Protein AF-A0AA36ALY8-F1 (afdb_monomer_lite)

Radius of gyration: 21.88 Å; chains: 1; bounding box: 65×35×33 Å

Structure (mmCIF, N/CA/C/O backbone):
data_AF-A0AA36ALY8-F1
#
_entry.id   AF-A0AA36ALY8-F1
#
loop_
_atom_site.group_PDB
_atom_site.id
_atom_site.type_symbol
_atom_site.label_atom_id
_atom_site.label_alt_id
_atom_site.label_comp_id
_atom_site.label_asym_id
_atom_site.label_entity_id
_atom_site.label_seq_id
_atom_site.pdbx_PDB_ins_code
_atom_site.Cartn_x
_atom_site.Cartn_y
_atom_site.Cartn_z
_atom_site.occupancy
_atom_site.B_iso_or_equiv
_atom_site.auth_seq_id
_atom_site.auth_comp_id
_atom_site.auth_asym_id
_atom_site.auth_atom_id
_atom_site.pdbx_PDB_model_num
ATOM 1 N N . MET A 1 1 ? -6.230 10.054 -19.725 1.00 38.91 1 MET A N 1
ATOM 2 C CA . MET A 1 1 ? -5.736 8.681 -19.456 1.00 38.91 1 MET A CA 1
ATOM 3 C C . MET A 1 1 ? -5.563 8.526 -17.945 1.00 38.91 1 MET A C 1
ATOM 5 O O . MET A 1 1 ? -4.740 9.261 -17.413 1.00 38.91 1 MET A O 1
ATOM 9 N N . PRO A 1 2 ? -6.321 7.683 -17.213 1.00 47.50 2 PRO A N 1
ATOM 10 C CA . PRO A 1 2 ? -6.255 7.684 -15.752 1.00 47.50 2 PRO A CA 1
ATOM 11 C C . PRO A 1 2 ? -5.087 6.811 -15.270 1.00 47.50 2 PRO A C 1
ATOM 13 O O . PRO A 1 2 ? -5.216 5.597 -15.118 1.00 47.50 2 PRO A O 1
ATOM 16 N N . LEU A 1 3 ? -3.938 7.442 -15.027 1.00 52.59 3 LEU A N 1
ATOM 17 C CA . LEU A 1 3 ? -2.777 6.842 -14.351 1.00 52.59 3 LEU A CA 1
ATOM 18 C C . LEU A 1 3 ? -2.990 6.693 -12.829 1.00 52.59 3 LEU A C 1
ATOM 20 O O . LEU A 1 3 ? -2.210 6.024 -12.157 1.00 52.59 3 LEU A O 1
ATOM 24 N N . GLU A 1 4 ? -4.073 7.249 -12.283 1.00 55.59 4 GLU A N 1
ATOM 25 C CA . GLU A 1 4 ? -4.290 7.402 -10.837 1.00 55.59 4 GLU A CA 1
ATOM 26 C C . GLU A 1 4 ? -4.646 6.112 -10.084 1.00 55.59 4 GLU A C 1
ATOM 28 O O . GLU A 1 4 ? -4.661 6.106 -8.858 1.00 55.59 4 GLU A O 1
ATOM 33 N N . ARG A 1 5 ? -4.899 4.990 -10.769 1.00 64.75 5 ARG A N 1
ATOM 34 C CA . ARG A 1 5 ? -5.316 3.733 -10.109 1.00 64.75 5 ARG A CA 1
ATOM 35 C C . ARG A 1 5 ? -4.167 2.883 -9.563 1.00 64.75 5 ARG A C 1
ATOM 37 O O . ARG A 1 5 ? -4.424 1.880 -8.899 1.00 64.75 5 ARG A O 1
ATOM 44 N N . ARG A 1 6 ? -2.909 3.217 -9.865 1.00 74.56 6 ARG A N 1
ATOM 45 C CA . ARG A 1 6 ? -1.745 2.435 -9.421 1.00 74.56 6 ARG A CA 1
ATOM 46 C C . ARG A 1 6 ? -1.046 3.114 -8.249 1.00 74.56 6 ARG A C 1
ATOM 48 O O . ARG A 1 6 ? -0.571 4.232 -8.385 1.00 74.56 6 ARG A O 1
ATOM 55 N N . LEU A 1 7 ? -0.928 2.379 -7.142 1.00 80.12 7 LEU A N 1
ATOM 56 C CA . LEU A 1 7 ? -0.078 2.756 -6.015 1.00 80.12 7 LEU A CA 1
ATOM 57 C C . LEU A 1 7 ? 1.392 2.778 -6.457 1.00 80.12 7 LEU A C 1
ATOM 59 O O . LEU A 1 7 ? 1.885 1.823 -7.080 1.00 80.12 7 LEU A O 1
ATOM 63 N N . THR A 1 8 ? 2.077 3.858 -6.112 1.00 85.19 8 THR A N 1
ATOM 64 C CA . THR A 1 8 ? 3.523 4.039 -6.247 1.00 85.19 8 THR A CA 1
ATOM 65 C C . THR A 1 8 ? 4.283 3.082 -5.330 1.00 85.19 8 THR A C 1
ATOM 67 O O . THR A 1 8 ? 3.715 2.461 -4.431 1.00 85.19 8 THR A O 1
ATOM 70 N N . ALA A 1 9 ? 5.585 2.915 -5.566 1.00 82.50 9 ALA A N 1
ATOM 71 C CA . ALA A 1 9 ? 6.419 2.083 -4.700 1.00 82.50 9 ALA A CA 1
ATOM 72 C C . ALA A 1 9 ? 6.432 2.607 -3.252 1.00 82.50 9 ALA A C 1
ATOM 74 O O . ALA A 1 9 ? 6.319 1.817 -2.323 1.00 82.50 9 ALA A O 1
ATOM 75 N N . THR A 1 10 ? 6.492 3.927 -3.077 1.00 85.75 10 THR A N 1
ATOM 76 C CA . THR A 1 10 ? 6.511 4.604 -1.776 1.00 85.75 10 THR A CA 1
ATOM 77 C C . THR A 1 10 ? 5.213 4.396 -1.001 1.00 85.75 10 THR A C 1
ATOM 79 O O . THR A 1 10 ? 5.261 3.968 0.148 1.00 85.75 10 THR A O 1
ATOM 82 N N . GLU A 1 11 ? 4.058 4.594 -1.650 1.00 85.25 11 GLU A N 1
ATOM 83 C CA . GLU A 1 11 ? 2.745 4.354 -1.031 1.00 85.25 11 GLU A CA 1
ATOM 84 C C . GLU A 1 11 ? 2.594 2.889 -0.605 1.00 85.25 11 GLU A C 1
ATOM 86 O O . GLU A 1 11 ? 2.086 2.604 0.471 1.00 85.25 11 GLU A O 1
ATOM 91 N N . LYS A 1 12 ? 3.075 1.928 -1.404 1.00 85.00 12 LYS A N 1
ATOM 92 C CA . LYS A 1 12 ? 3.035 0.506 -1.020 1.00 85.00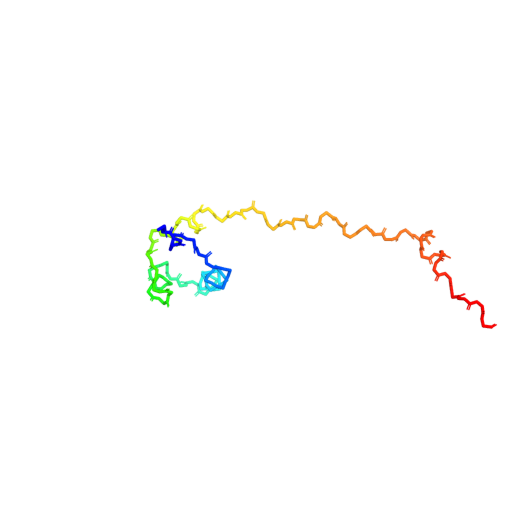 12 LYS A CA 1
ATOM 93 C C . LYS A 1 12 ? 3.870 0.223 0.224 1.00 85.00 12 LYS A C 1
ATOM 95 O O . LYS A 1 12 ? 3.423 -0.530 1.082 1.00 85.00 12 LYS A O 1
ATOM 100 N N . THR A 1 13 ? 5.055 0.821 0.329 1.00 85.88 13 THR A N 1
ATOM 101 C CA . THR A 1 13 ? 5.905 0.685 1.517 1.00 85.88 13 THR A CA 1
ATOM 102 C C . THR A 1 13 ? 5.223 1.269 2.751 1.00 85.88 13 THR A C 1
ATOM 104 O O . THR A 1 13 ? 5.217 0.620 3.791 1.00 85.88 13 THR A O 1
ATOM 107 N N . GLN A 1 14 ? 4.590 2.439 2.624 1.00 86.00 14 GLN A N 1
ATOM 108 C CA . GLN A 1 14 ? 3.831 3.070 3.710 1.00 86.00 14 GLN A CA 1
ATOM 109 C C . GLN A 1 14 ? 2.628 2.221 4.138 1.00 86.00 14 GLN A C 1
ATOM 111 O O . GLN A 1 14 ? 2.405 2.036 5.328 1.00 86.00 14 GLN A O 1
ATOM 116 N N . ILE A 1 15 ? 1.910 1.609 3.191 1.00 86.06 15 ILE A N 1
ATOM 117 C CA . ILE A 1 15 ? 0.816 0.676 3.502 1.00 86.06 15 ILE A CA 1
ATOM 118 C C . ILE A 1 15 ? 1.334 -0.532 4.284 1.00 86.06 15 ILE A C 1
ATOM 120 O O . ILE A 1 15 ? 0.713 -0.934 5.262 1.00 86.06 15 ILE A O 1
ATOM 124 N N . VAL A 1 16 ? 2.455 -1.129 3.868 1.00 84.62 16 VAL A N 1
ATOM 125 C CA . VAL A 1 16 ? 3.038 -2.282 4.571 1.00 84.62 16 VAL A CA 1
ATOM 126 C 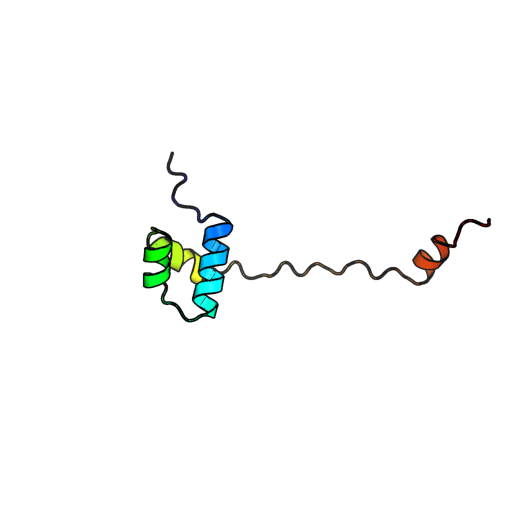C . VAL A 1 16 ? 3.500 -1.892 5.976 1.00 84.62 16 VAL A C 1
ATOM 128 O O . VAL A 1 16 ? 3.191 -2.620 6.915 1.00 84.62 16 VAL A O 1
ATOM 131 N N . ALA A 1 17 ? 4.175 -0.748 6.127 1.00 85.25 17 ALA A N 1
ATOM 132 C CA . ALA A 1 17 ? 4.615 -0.232 7.424 1.00 85.25 17 ALA A CA 1
ATOM 133 C C . ALA A 1 17 ? 3.425 0.039 8.360 1.00 85.25 17 ALA A C 1
ATOM 135 O O . ALA A 1 17 ? 3.391 -0.437 9.494 1.00 85.25 17 ALA A O 1
ATOM 136 N N . GLY A 1 18 ? 2.384 0.697 7.852 1.00 85.31 18 GLY A N 1
ATOM 137 C CA . GLY A 1 18 ? 1.185 0.964 8.631 1.00 85.31 18 GLY A CA 1
ATOM 138 C C . GLY A 1 18 ? 0.436 -0.305 9.043 1.00 85.31 18 GLY A C 1
ATOM 139 O O . GLY A 1 18 ? 0.000 -0.439 10.183 1.00 85.31 18 GLY A O 1
ATOM 140 N N . LEU A 1 19 ? 0.355 -1.301 8.154 1.00 82.12 19 LEU A N 1
ATOM 141 C CA . LEU A 1 19 ? -0.215 -2.607 8.499 1.00 82.12 19 LEU A CA 1
ATOM 142 C C . LEU A 1 19 ? 0.609 -3.348 9.559 1.00 82.12 19 LEU A C 1
ATOM 144 O O . LEU A 1 19 ? 0.022 -4.047 10.383 1.00 82.12 19 LEU A O 1
ATOM 148 N N . THR A 1 20 ? 1.941 -3.209 9.568 1.00 82.12 20 THR A N 1
ATOM 149 C CA . THR A 1 20 ? 2.779 -3.777 10.641 1.00 82.12 20 THR A CA 1
ATOM 150 C C . THR A 1 20 ? 2.575 -3.078 11.983 1.00 82.12 20 THR A C 1
ATOM 152 O O . THR A 1 20 ? 2.678 -3.724 13.021 1.00 82.12 20 THR A O 1
ATOM 155 N N . GLU A 1 21 ? 2.205 -1.799 11.970 1.00 84.00 21 GLU A N 1
ATOM 156 C CA . GLU A 1 21 ? 1.852 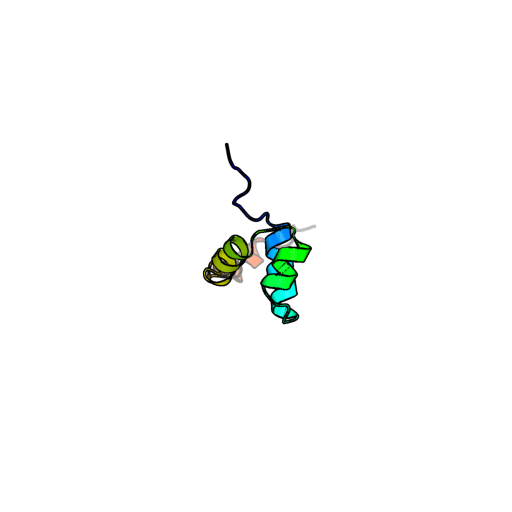-1.011 13.158 1.00 84.00 21 GLU A CA 1
ATOM 157 C C . GLU A 1 21 ? 0.376 -1.174 13.574 1.00 84.00 21 GLU A C 1
ATOM 159 O O . GLU A 1 21 ? -0.089 -0.523 14.504 1.00 84.00 21 GLU A O 1
ATOM 164 N N . SER A 1 22 ? -0.361 -2.094 12.938 1.00 82.00 22 SER A N 1
ATOM 165 C CA . SER A 1 22 ? -1.790 -2.359 13.178 1.00 82.00 22 SER A CA 1
ATOM 166 C C . SER A 1 22 ? -2.741 -1.201 12.827 1.00 82.00 22 SER A C 1
ATOM 168 O O . SER A 1 22 ? -3.878 -1.184 13.299 1.00 82.00 22 SER A O 1
ATOM 170 N N . LEU A 1 23 ? -2.325 -0.271 11.958 1.00 82.12 23 LEU A N 1
ATOM 171 C CA . LEU A 1 23 ? -3.195 0.787 11.432 1.00 82.12 23 LEU A CA 1
ATOM 172 C C . LEU A 1 23 ? -4.289 0.216 10.527 1.00 82.12 23 LEU A C 1
ATOM 174 O O . LEU A 1 23 ? -4.081 -0.711 9.731 1.00 82.12 23 LEU A O 1
ATOM 178 N N . CYS A 1 24 ? -5.480 0.804 10.613 1.00 86.38 24 CYS A N 1
ATOM 179 C CA . CYS A 1 24 ? -6.600 0.384 9.789 1.00 86.38 24 CYS A CA 1
ATOM 180 C C . CYS A 1 24 ? -6.436 0.864 8.342 1.00 86.38 24 CYS A C 1
ATOM 182 O O . CYS A 1 24 ? -5.968 1.962 8.058 1.00 86.38 24 CYS A O 1
ATOM 184 N N . VAL A 1 25 ? -6.951 0.079 7.388 1.00 83.81 25 VAL A N 1
ATOM 185 C CA . VAL A 1 25 ? -6.935 0.442 5.954 1.00 83.81 25 VAL A CA 1
ATOM 186 C C . VAL A 1 25 ? -7.630 1.786 5.681 1.00 83.81 25 VAL A C 1
ATOM 188 O O . VAL A 1 25 ? -7.320 2.441 4.691 1.00 83.81 25 VAL A O 1
ATOM 191 N N . GLY A 1 26 ? -8.575 2.191 6.537 1.00 86.06 26 GLY A N 1
ATOM 192 C CA . GLY A 1 26 ? -9.222 3.504 6.471 1.00 86.06 26 GLY A CA 1
ATOM 193 C C . GLY A 1 26 ? -8.287 4.659 6.830 1.00 86.06 26 GLY A C 1
ATOM 194 O O . GLY A 1 26 ? -8.270 5.656 6.119 1.00 86.06 26 GLY A O 1
ATOM 195 N N . GLU A 1 27 ? -7.473 4.494 7.869 1.00 86.56 27 GLU A N 1
ATOM 196 C CA . GLU A 1 27 ? -6.503 5.501 8.316 1.00 86.56 27 GLU A CA 1
ATOM 197 C C . GLU A 1 27 ? -5.389 5.657 7.280 1.00 86.56 27 GLU A C 1
ATOM 199 O O . GLU A 1 27 ? -5.101 6.765 6.839 1.00 86.56 27 GLU A O 1
ATOM 204 N N . LEU A 1 28 ? -4.879 4.536 6.761 1.00 87.25 28 LEU A N 1
ATOM 205 C CA . LEU A 1 28 ? -3.881 4.532 5.686 1.00 87.25 28 LEU A CA 1
ATOM 206 C C . LEU A 1 28 ? -4.409 5.151 4.388 1.00 87.25 28 LEU A C 1
ATOM 208 O O . LEU A 1 28 ? -3.675 5.802 3.652 1.00 87.25 28 LEU A O 1
ATOM 212 N N . ALA A 1 29 ? -5.691 4.956 4.081 1.00 86.81 29 ALA A N 1
ATOM 213 C CA . ALA A 1 29 ? -6.324 5.591 2.931 1.00 86.81 29 ALA A CA 1
ATOM 214 C C . ALA A 1 29 ? -6.381 7.117 3.085 1.00 86.81 29 ALA A C 1
ATOM 216 O O . ALA A 1 29 ? -6.110 7.841 2.128 1.00 86.81 29 ALA A O 1
ATOM 217 N N . GLN A 1 30 ? -6.696 7.592 4.292 1.00 87.50 30 GLN A N 1
ATOM 218 C CA . GLN A 1 30 ? -6.755 9.014 4.607 1.00 87.50 30 GLN A CA 1
ATOM 219 C C . GLN A 1 30 ? -5.365 9.661 4.584 1.00 87.50 30 GLN A C 1
ATOM 221 O O . GLN A 1 30 ? -5.209 10.728 3.997 1.00 87.50 30 GLN A O 1
ATOM 226 N N . GLU A 1 31 ? -4.357 8.994 5.145 1.00 85.44 31 GLU A N 1
ATOM 227 C CA . GLU A 1 31 ? -2.969 9.469 5.176 1.00 85.44 31 GLU A CA 1
ATOM 228 C C . GLU A 1 31 ? -2.350 9.564 3.774 1.00 85.44 31 GLU A C 1
ATOM 230 O O . GLU A 1 31 ? -1.653 10.522 3.451 1.00 85.44 31 GLU A O 1
ATOM 235 N N . LEU A 1 32 ? -2.664 8.603 2.902 1.00 83.38 32 LEU A N 1
ATOM 236 C CA . LEU A 1 32 ? -2.154 8.563 1.530 1.00 83.38 32 LEU A CA 1
ATOM 237 C C . LEU A 1 32 ? -3.010 9.363 0.539 1.00 83.38 32 LEU A C 1
ATOM 239 O O . LEU A 1 32 ? -2.663 9.438 -0.639 1.00 83.38 32 LEU A O 1
ATOM 243 N N . GLY A 1 33 ? -4.149 9.915 0.972 1.00 86.06 33 GLY A N 1
ATOM 244 C CA . GLY A 1 33 ? -5.107 10.582 0.086 1.00 86.06 33 GLY A CA 1
ATOM 245 C C . GLY A 1 33 ? -5.655 9.655 -1.006 1.00 86.06 33 GLY A C 1
ATOM 246 O O . GLY A 1 33 ? -5.851 10.072 -2.148 1.00 86.06 33 GLY A O 1
ATOM 247 N N . ARG A 1 34 ? -5.853 8.370 -0.689 1.00 84.12 34 ARG A N 1
ATOM 248 C CA . ARG A 1 34 ? -6.271 7.332 -1.641 1.00 84.12 34 ARG A CA 1
ATOM 249 C C . ARG A 1 34 ? -7.604 6.713 -1.266 1.00 84.12 34 ARG A C 1
ATOM 251 O O . ARG A 1 34 ? -7.974 6.618 -0.105 1.00 84.12 34 ARG A O 1
ATOM 258 N N . ASP A 1 35 ? -8.284 6.165 -2.267 1.00 86.94 35 ASP A N 1
ATOM 259 C CA . ASP A 1 35 ? -9.484 5.374 -2.029 1.00 86.94 35 ASP A CA 1
ATOM 260 C C . ASP A 1 35 ? -9.173 4.090 -1.254 1.00 86.94 35 ASP A C 1
ATOM 262 O O . ASP A 1 35 ? -8.350 3.259 -1.662 1.00 86.94 35 ASP A O 1
ATOM 266 N N . THR A 1 36 ? -9.955 3.847 -0.204 1.00 84.31 36 THR A N 1
ATOM 267 C CA . THR A 1 36 ? -9.927 2.601 0.581 1.00 84.31 36 THR A CA 1
ATOM 268 C C . THR A 1 36 ? -10.098 1.350 -0.286 1.00 84.31 36 THR A C 1
ATOM 270 O O . THR A 1 36 ? -9.549 0.293 0.028 1.00 84.31 36 THR A O 1
ATOM 273 N N . ARG A 1 37 ? -10.830 1.447 -1.406 1.00 83.31 37 ARG A N 1
ATOM 274 C CA . ARG A 1 37 ? -11.014 0.350 -2.370 1.00 83.31 37 ARG A CA 1
ATOM 275 C C . ARG A 1 37 ? -9.697 -0.055 -3.036 1.00 83.31 37 ARG A C 1
ATOM 277 O O . ARG A 1 37 ? -9.454 -1.249 -3.211 1.00 83.31 37 ARG A O 1
ATOM 284 N N . THR A 1 38 ? -8.851 0.918 -3.367 1.00 81.25 38 THR A N 1
ATOM 285 C CA . THR A 1 38 ? -7.537 0.703 -3.989 1.00 81.25 38 THR A CA 1
ATOM 286 C C . THR A 1 38 ? -6.578 0.045 -3.005 1.00 81.25 38 THR A C 1
ATOM 288 O O . THR A 1 38 ? -5.939 -0.951 -3.351 1.00 81.25 38 THR A O 1
ATOM 291 N N . LEU A 1 39 ? -6.543 0.519 -1.754 1.00 81.12 39 LEU A N 1
ATOM 292 C CA . LEU A 1 39 ? -5.756 -0.130 -0.705 1.00 81.12 39 LEU A CA 1
ATOM 293 C C . LEU A 1 39 ? -6.246 -1.553 -0.428 1.00 81.12 39 LEU A C 1
ATOM 295 O O . LEU A 1 39 ? -5.444 -2.479 -0.444 1.00 81.12 39 LEU A O 1
ATOM 299 N N . LYS A 1 40 ? -7.557 -1.773 -0.248 1.00 82.50 40 LYS A N 1
ATOM 300 C CA . LYS A 1 40 ? -8.109 -3.119 -0.008 1.00 82.50 40 LYS A CA 1
ATOM 301 C C . LYS A 1 40 ? -7.770 -4.098 -1.129 1.00 82.50 40 LYS A C 1
ATOM 303 O O . LYS A 1 40 ? -7.506 -5.261 -0.840 1.00 82.50 40 LYS A O 1
ATOM 308 N N . ALA A 1 41 ? -7.763 -3.651 -2.385 1.00 81.19 41 ALA A N 1
ATOM 309 C CA . ALA A 1 41 ? -7.352 -4.484 -3.512 1.00 81.19 41 ALA A CA 1
ATOM 310 C C . ALA A 1 41 ? -5.864 -4.874 -3.436 1.00 81.19 41 ALA A C 1
ATOM 312 O O . ALA A 1 41 ? -5.518 -6.003 -3.773 1.00 81.19 41 ALA A O 1
ATOM 313 N N . HIS A 1 42 ? -4.998 -3.974 -2.957 1.00 76.00 42 HIS A N 1
ATOM 314 C CA . HIS A 1 42 ? -3.576 -4.255 -2.759 1.00 76.00 42 HIS A CA 1
ATOM 315 C C . HIS A 1 42 ? -3.314 -5.162 -1.547 1.00 76.00 42 HIS A C 1
ATOM 317 O O . HIS A 1 42 ? -2.525 -6.094 -1.644 1.00 76.00 42 HIS A O 1
ATOM 323 N N . VAL A 1 43 ? -4.021 -4.939 -0.437 1.00 75.69 43 VAL A N 1
ATOM 324 C CA . VAL A 1 43 ? -3.878 -5.719 0.804 1.00 75.69 43 VAL A CA 1
ATOM 325 C C . VAL A 1 43 ? -4.477 -7.120 0.682 1.00 75.69 43 VAL A C 1
ATOM 327 O O . VAL A 1 43 ? -3.904 -8.065 1.209 1.00 75.69 43 VAL A O 1
ATOM 330 N N . LYS A 1 44 ? -5.607 -7.290 -0.025 1.00 71.19 44 LYS A N 1
ATOM 331 C CA . LYS A 1 44 ? -6.195 -8.620 -0.301 1.00 71.19 44 LYS A CA 1
ATOM 332 C C . LYS A 1 44 ? -5.406 -9.426 -1.319 1.00 71.19 44 LYS A C 1
ATOM 334 O O . LYS A 1 44 ? -5.514 -10.647 -1.340 1.00 71.19 44 LYS A O 1
ATOM 339 N N . ASN A 1 45 ? -4.653 -8.743 -2.169 1.00 61.19 45 ASN A N 1
ATOM 340 C CA . ASN A 1 45 ? -3.803 -9.358 -3.166 1.00 61.19 45 ASN A CA 1
ATOM 341 C C . ASN A 1 45 ? -2.357 -8.941 -2.878 1.00 61.19 45 ASN A C 1
ATOM 343 O O . ASN A 1 45 ? -1.736 -8.274 -3.718 1.00 61.19 45 ASN A O 1
ATOM 347 N N . PRO A 1 46 ? -1.812 -9.291 -1.688 1.00 57.69 46 PRO A N 1
ATOM 348 C CA . PRO A 1 46 ? -0.385 -9.167 -1.507 1.00 57.69 46 PRO A CA 1
ATOM 349 C C . PRO A 1 46 ? 0.160 -10.097 -2.576 1.00 57.69 46 PRO A C 1
ATOM 351 O O . PRO A 1 46 ? -0.167 -11.285 -2.582 1.00 57.69 46 PRO A O 1
ATOM 354 N N . ILE A 1 47 ? 0.871 -9.558 -3.564 1.00 59.66 47 ILE A N 1
ATOM 355 C CA . ILE A 1 47 ? 1.551 -10.380 -4.557 1.00 59.66 47 ILE A CA 1
ATOM 356 C C . ILE A 1 47 ? 2.580 -11.163 -3.750 1.00 59.66 47 ILE A C 1
ATOM 358 O O . ILE A 1 47 ? 3.698 -10.729 -3.489 1.00 59.66 47 ILE A O 1
ATOM 362 N N . THR A 1 48 ? 2.118 -12.303 -3.259 1.00 55.31 48 THR A N 1
ATOM 363 C CA . THR A 1 48 ? 2.847 -13.312 -2.537 1.00 55.31 48 THR A CA 1
ATOM 364 C C . THR A 1 48 ? 3.766 -13.895 -3.578 1.00 55.31 48 THR A C 1
ATOM 366 O O . THR A 1 48 ? 3.415 -14.742 -4.395 1.00 55.31 48 THR A O 1
ATOM 369 N N . LYS A 1 49 ? 4.962 -13.339 -3.605 1.00 52.78 49 LYS A N 1
ATOM 370 C CA . LYS A 1 49 ? 6.132 -14.056 -3.134 1.00 52.78 49 LYS A CA 1
ATOM 371 C C . LYS A 1 49 ? 7.202 -12.994 -2.903 1.00 52.78 49 LYS A C 1
ATOM 373 O O . LYS A 1 49 ? 7.468 -12.231 -3.836 1.00 52.78 49 LYS A O 1
ATOM 378 N 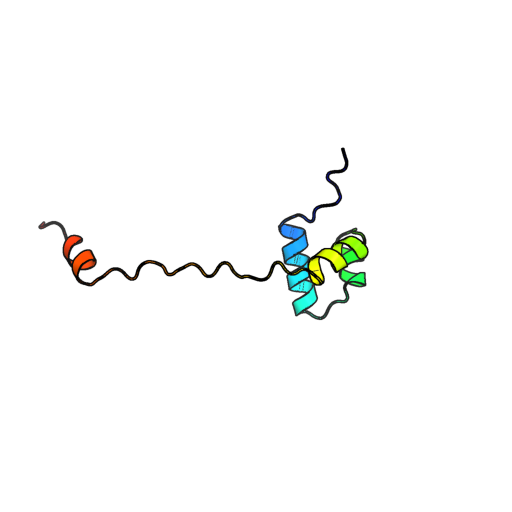N . PRO A 1 50 ? 7.876 -12.946 -1.736 1.00 52.50 50 PRO A N 1
ATOM 379 C CA . PRO A 1 50 ? 9.255 -12.489 -1.779 1.00 52.50 50 PRO A CA 1
ATOM 380 C C . PRO A 1 50 ? 9.884 -13.310 -2.897 1.00 52.50 50 PRO A C 1
ATOM 382 O O . PRO A 1 50 ? 9.759 -14.538 -2.904 1.00 52.50 50 PRO A O 1
ATOM 385 N N . ARG A 1 51 ? 10.422 -12.645 -3.920 1.00 52.62 51 ARG A N 1
ATOM 386 C CA . ARG A 1 51 ? 11.191 -13.322 -4.956 1.00 52.62 51 ARG A CA 1
ATOM 387 C C . ARG A 1 51 ? 12.260 -14.061 -4.166 1.00 52.62 51 ARG A C 1
ATOM 389 O O . ARG A 1 51 ? 13.180 -13.423 -3.667 1.00 52.62 51 ARG A O 1
ATOM 396 N N . GLN A 1 52 ? 12.070 -15.365 -3.941 1.00 54.22 52 GLN A N 1
ATOM 397 C CA . GLN A 1 52 ? 13.116 -16.217 -3.416 1.00 54.22 52 GLN A CA 1
ATOM 398 C C . GLN A 1 52 ? 14.226 -15.992 -4.420 1.00 54.22 52 GLN A C 1
ATOM 400 O O . GLN A 1 52 ? 14.108 -16.398 -5.580 1.00 54.22 52 GLN A O 1
ATOM 405 N N . HIS A 1 53 ? 15.221 -15.206 -4.020 1.00 53.97 53 HIS A N 1
ATOM 406 C CA . HIS A 1 53 ? 16.457 -15.103 -4.750 1.00 53.97 53 HIS A CA 1
ATOM 407 C C . HIS A 1 53 ? 16.951 -16.541 -4.780 1.00 53.97 53 HIS A C 1
ATOM 409 O O . HIS A 1 53 ? 17.456 -17.052 -3.782 1.00 53.97 53 HIS A O 1
ATOM 415 N N . LYS A 1 54 ? 16.670 -17.240 -5.891 1.00 57.44 54 LYS A N 1
ATOM 416 C CA . LYS A 1 54 ? 17.287 -18.523 -6.194 1.00 57.44 54 LYS A CA 1
ATOM 417 C C . LYS A 1 54 ? 18.766 -18.270 -5.993 1.00 57.44 54 LYS A C 1
ATOM 419 O O . LYS A 1 54 ? 19.280 -17.315 -6.575 1.00 57.44 54 LYS A O 1
ATOM 424 N N . GLY A 1 55 ? 19.328 -19.030 -5.057 1.00 55.66 55 GLY A N 1
ATOM 425 C CA . GLY A 1 55 ? 20.499 -18.655 -4.285 1.00 55.66 55 GLY A CA 1
ATOM 426 C C . GLY A 1 55 ? 21.566 -17.946 -5.100 1.00 55.66 55 GLY A C 1
ATOM 427 O O . GLY A 1 55 ? 21.840 -18.302 -6.248 1.00 55.66 55 GLY A O 1
ATOM 428 N N . THR A 1 56 ? 22.207 -16.966 -4.468 1.00 61.28 56 THR A N 1
ATOM 429 C CA . THR A 1 56 ? 23.583 -16.642 -4.824 1.00 61.28 56 THR A CA 1
ATOM 430 C C . THR A 1 56 ? 24.309 -17.976 -4.958 1.00 61.28 56 THR A C 1
ATOM 432 O O . THR A 1 56 ? 24.321 -18.785 -4.030 1.00 61.28 56 THR A O 1
ATOM 435 N N . ARG A 1 57 ? 24.764 -18.280 -6.175 1.00 60.94 57 ARG A N 1
ATOM 436 C CA . ARG A 1 57 ? 25.459 -19.524 -6.491 1.00 60.94 57 ARG A CA 1
ATOM 437 C C . ARG A 1 57 ? 26.604 -19.612 -5.489 1.00 60.94 57 ARG A C 1
ATOM 439 O O . ARG A 1 57 ? 27.516 -18.794 -5.564 1.00 60.94 57 ARG A O 1
ATOM 446 N N . SER A 1 58 ? 26.507 -20.501 -4.500 1.00 63.50 58 SER A N 1
ATOM 447 C CA . SER A 1 58 ? 27.570 -20.674 -3.517 1.00 63.50 58 SER A CA 1
ATOM 448 C C . SER A 1 58 ? 28.826 -21.008 -4.311 1.00 63.50 58 SER A C 1
ATOM 450 O O . SER A 1 58 ? 28.858 -22.023 -5.008 1.00 63.50 58 SER A O 1
ATOM 452 N N . VAL A 1 59 ? 29.799 -20.096 -4.312 1.00 64.75 59 VAL A N 1
ATOM 453 C CA . VAL A 1 59 ? 31.053 -20.282 -5.045 1.00 64.75 59 VAL A CA 1
ATOM 454 C C . VAL A 1 59 ? 31.697 -21.559 -4.530 1.00 64.75 59 VAL A C 1
ATOM 456 O O . VAL A 1 59 ? 31.913 -21.720 -3.329 1.00 64.75 59 VAL A O 1
ATOM 459 N N . SER A 1 60 ? 31.932 -22.508 -5.434 1.00 67.19 60 SER A N 1
ATOM 460 C CA . SER A 1 60 ? 32.546 -23.771 -5.054 1.00 67.19 60 SER A CA 1
ATOM 461 C C . SER A 1 60 ? 33.998 -23.516 -4.648 1.00 67.19 60 SER A C 1
ATOM 463 O O . SER A 1 60 ? 34.636 -22.588 -5.145 1.00 67.19 60 SER A O 1
ATOM 465 N N . GLN A 1 61 ? 34.573 -24.362 -3.789 1.00 67.88 61 GLN A N 1
ATOM 466 C CA . GLN A 1 61 ? 35.982 -24.227 -3.393 1.00 67.88 61 GLN 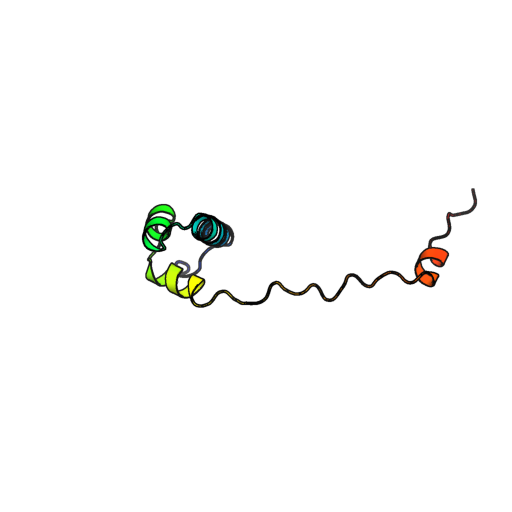A CA 1
ATOM 467 C C . GLN A 1 61 ? 36.945 -24.200 -4.602 1.00 67.88 61 GLN A C 1
ATOM 469 O O . GLN A 1 61 ? 38.030 -23.632 -4.514 1.00 67.88 61 GLN A O 1
ATOM 474 N N . ARG A 1 62 ? 36.544 -24.789 -5.741 1.00 69.44 62 ARG A N 1
ATOM 475 C CA . ARG A 1 62 ? 37.281 -24.731 -7.013 1.00 69.44 62 ARG A CA 1
ATOM 476 C C . ARG A 1 62 ? 37.276 -23.338 -7.644 1.00 69.44 62 ARG A C 1
ATOM 478 O O . ARG A 1 62 ? 38.306 -22.934 -8.172 1.00 69.44 62 ARG A O 1
ATOM 485 N N . ASP A 1 63 ? 36.161 -22.614 -7.570 1.00 68.75 63 ASP A N 1
ATOM 486 C CA . ASP A 1 63 ? 36.053 -21.250 -8.103 1.00 68.75 63 ASP A CA 1
ATOM 487 C C . ASP A 1 63 ? 36.894 -20.268 -7.279 1.00 68.75 63 ASP A C 1
ATOM 489 O O . ASP A 1 63 ? 37.554 -19.406 -7.847 1.00 68.75 63 ASP A O 1
ATOM 493 N N . ILE A 1 64 ? 36.962 -20.462 -5.957 1.00 67.19 64 ILE A N 1
ATOM 494 C CA . ILE A 1 64 ? 37.795 -19.645 -5.057 1.00 67.19 64 ILE A CA 1
ATOM 495 C C . ILE A 1 64 ? 39.287 -19.813 -5.382 1.00 67.19 64 ILE A C 1
ATOM 497 O O . ILE A 1 64 ? 40.011 -18.828 -5.468 1.00 67.19 64 ILE A O 1
ATOM 501 N N . ARG A 1 65 ? 39.756 -21.046 -5.636 1.00 65.38 65 ARG A N 1
ATOM 502 C CA . ARG A 1 65 ? 41.167 -21.314 -5.989 1.00 65.38 65 ARG A CA 1
ATOM 503 C C . ARG A 1 65 ? 41.592 -20.715 -7.334 1.00 65.38 65 ARG A C 1
ATOM 505 O O . ARG A 1 65 ? 42.785 -20.567 -7.567 1.00 65.38 65 ARG A O 1
ATOM 512 N N . LYS A 1 66 ? 40.640 -20.390 -8.217 1.00 65.56 66 LYS A N 1
ATOM 513 C CA . LYS A 1 66 ? 40.905 -19.682 -9.480 1.00 65.56 66 LYS A CA 1
ATOM 514 C C . LYS A 1 66 ? 41.186 -18.191 -9.277 1.00 65.56 66 LYS A C 1
ATOM 516 O O . LYS A 1 66 ? 41.802 -17.588 -10.142 1.00 65.56 66 LYS A O 1
ATOM 521 N N . ILE A 1 67 ? 40.756 -17.626 -8.149 1.00 66.88 67 ILE A N 1
ATOM 522 C CA . ILE A 1 67 ? 41.006 -16.240 -7.726 1.00 66.88 67 ILE A CA 1
ATOM 523 C C . ILE A 1 67 ? 42.229 -16.217 -6.788 1.00 66.88 67 ILE A C 1
ATOM 525 O O . ILE A 1 67 ? 42.257 -15.503 -5.789 1.00 66.88 67 ILE A O 1
ATOM 529 N N . GLY A 1 68 ? 43.218 -17.082 -7.037 1.00 60.72 68 GLY A N 1
ATOM 530 C CA . GLY A 1 68 ? 44.477 -17.045 -6.295 1.00 60.72 68 GLY A CA 1
ATOM 531 C C . GLY A 1 68 ? 45.140 -15.671 -6.461 1.00 60.72 68 GLY A C 1
ATOM 532 O O . GLY A 1 68 ? 44.991 -15.074 -7.529 1.00 60.72 68 GLY A O 1
ATOM 533 N N . PRO A 1 69 ? 45.824 -15.145 -5.427 1.00 66.56 69 PRO A N 1
ATOM 534 C CA . PRO A 1 69 ? 46.485 -13.852 -5.531 1.00 66.56 69 PRO A CA 1
ATOM 535 C C . PRO A 1 69 ? 47.512 -13.909 -6.663 1.00 66.56 69 PRO A C 1
ATOM 537 O O . PRO A 1 69 ? 48.242 -14.898 -6.783 1.00 66.56 69 PRO A O 1
ATOM 540 N N . GLU A 1 70 ? 47.540 -12.873 -7.503 1.00 63.09 70 GLU A N 1
ATOM 541 C CA . GLU A 1 70 ? 48.614 -12.721 -8.481 1.00 63.09 70 GLU A CA 1
ATOM 542 C C . GLU A 1 70 ? 49.956 -12.755 -7.733 1.00 63.09 70 GLU A C 1
ATOM 544 O O . GLU A 1 70 ? 50.079 -12.113 -6.682 1.00 63.09 70 GLU A O 1
ATOM 549 N N . PRO A 1 71 ? 50.936 -13.546 -8.201 1.00 62.09 71 PRO A N 1
ATOM 550 C CA . PRO A 1 71 ? 52.249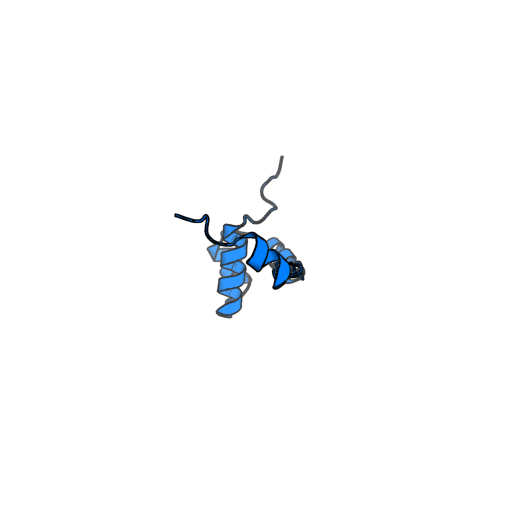 -13.552 -7.583 1.00 62.09 71 PRO A CA 1
ATOM 551 C C . PRO A 1 71 ? 52.871 -12.162 -7.753 1.00 62.09 71 PRO A C 1
ATOM 553 O O . PRO A 1 71 ? 52.981 -11.663 -8.872 1.00 62.09 71 PRO A O 1
ATOM 556 N N . ILE A 1 72 ? 53.215 -11.555 -6.616 1.00 57.62 72 ILE A N 1
ATOM 557 C CA . ILE A 1 72 ? 54.022 -10.331 -6.497 1.00 57.62 72 ILE A CA 1
ATOM 558 C C . ILE A 1 72 ? 55.434 -10.562 -7.030 1.00 57.62 72 ILE A C 1
ATOM 560 O O . ILE A 1 72 ? 55.976 -11.663 -6.768 1.00 57.62 72 ILE A O 1
#

Organism: Octopus vulgaris (NCBI:txid6645)

Sequence (72 aa):
MPLERRLTATEKTQIVAGLTESLCVGELAQELGRDTRTLKAHVKNPITKPRQHKGTRSVSQRDIRKIGPEPI

pLDDT: mean 72.53, std 12.91, range [38.91, 87.5]

Secondary structure (DSSP, 8-state):
--GGGSPPHHHHHHHHHHHHTT--HHHHHHHTT--HHHHHHHHHS---------------HHHHHHTPPPP-

Foldseek 3Di:
DPPPLDDDPVLVVLLVVCVVVVHDLVVSCVVVVHDSVSSCVCVVCVVDDPPPPPDPPPQPPVNVVVPPDDDD